Protein AF-A0A7Z8QGZ8-F1 (afdb_monomer)

Mean predicted aligned error: 9.0 Å

Sequence (108 aa):
MPDIEFSETKELGRVNKVDPLGITNLRIRGMWHINNPLKVFSDYYTANDASKFTLTCILREDKFNSFPSVNKNAIANHSNISLSDIKIKNPDNPAKLINAKLIILELA

pLDDT: mean 84.89, std 9.02, range [50.22, 95.44]

Structure (mmCIF, N/CA/C/O backbone):
data_AF-A0A7Z8QGZ8-F1
#
_entry.id   AF-A0A7Z8QGZ8-F1
#
loop_
_atom_site.group_PDB
_atom_site.id
_atom_site.type_symbol
_atom_site.label_atom_id
_atom_site.label_alt_id
_atom_site.label_comp_id
_atom_site.label_asym_id
_atom_site.label_entity_id
_atom_site.label_seq_id
_atom_site.pdbx_PDB_ins_code
_atom_site.Cartn_x
_atom_site.Cartn_y
_atom_site.Cartn_z
_atom_site.occupancy
_atom_site.B_iso_or_equiv
_atom_site.auth_seq_id
_atom_site.auth_comp_id
_atom_site.auth_asym_id
_atom_site.auth_atom_id
_atom_site.pdbx_PDB_model_num
ATOM 1 N N . MET A 1 1 ? 26.622 8.169 -36.239 1.00 50.22 1 MET A N 1
ATOM 2 C CA . MET A 1 1 ? 27.553 7.136 -35.737 1.00 50.22 1 MET A CA 1
ATOM 3 C C . MET A 1 1 ? 27.016 5.786 -36.195 1.00 50.22 1 MET A C 1
ATOM 5 O O . MET A 1 1 ? 25.990 5.392 -35.657 1.00 50.22 1 MET A O 1
ATOM 9 N N . PRO A 1 2 ? 27.583 5.171 -37.248 1.00 55.44 2 PRO A N 1
ATOM 10 C CA . PRO A 1 2 ? 26.931 4.062 -37.960 1.00 55.44 2 PRO A CA 1
ATOM 11 C C . PRO A 1 2 ? 27.066 2.660 -37.334 1.00 55.44 2 PRO A C 1
ATOM 13 O O . PRO A 1 2 ? 26.238 1.816 -37.645 1.00 55.44 2 PRO A O 1
ATOM 16 N N . ASP A 1 3 ? 28.034 2.402 -36.446 1.00 63.91 3 ASP A N 1
ATOM 17 C CA . ASP A 1 3 ? 28.404 1.025 -36.039 1.00 63.91 3 ASP A CA 1
ATOM 18 C C . ASP A 1 3 ? 27.994 0.645 -34.606 1.00 63.91 3 ASP A C 1
ATOM 20 O O . ASP A 1 3 ? 28.790 0.131 -33.822 1.00 63.91 3 ASP A O 1
ATOM 24 N N . ILE A 1 4 ? 26.744 0.916 -34.229 1.00 61.62 4 ILE A N 1
ATOM 25 C CA . ILE A 1 4 ? 26.219 0.535 -32.911 1.00 61.62 4 ILE A CA 1
ATOM 26 C C . ILE A 1 4 ? 25.449 -0.789 -33.029 1.00 61.62 4 ILE A C 1
ATOM 28 O O . ILE A 1 4 ? 24.375 -0.836 -33.626 1.00 61.62 4 ILE A O 1
ATOM 32 N N . GLU A 1 5 ? 25.978 -1.861 -32.430 1.00 68.00 5 GLU A N 1
ATOM 33 C CA . GLU A 1 5 ? 25.355 -3.193 -32.427 1.00 68.00 5 GLU A CA 1
ATOM 34 C C . GLU A 1 5 ? 24.554 -3.442 -31.138 1.00 68.00 5 GLU A C 1
ATOM 36 O O . GLU A 1 5 ? 25.098 -3.489 -30.026 1.00 68.00 5 GLU A O 1
ATOM 41 N N . PHE A 1 6 ? 23.244 -3.650 -31.292 1.00 69.19 6 PHE A N 1
ATOM 42 C CA . PHE A 1 6 ? 22.360 -4.090 -30.212 1.00 69.19 6 PHE A CA 1
ATOM 43 C C . PHE A 1 6 ? 22.441 -5.609 -30.036 1.00 69.19 6 PHE A C 1
ATOM 45 O O . PHE A 1 6 ? 22.464 -6.357 -31.010 1.00 69.19 6 PHE A O 1
ATOM 52 N N . SER A 1 7 ? 22.455 -6.073 -28.785 1.00 67.06 7 SER A N 1
ATOM 53 C CA . SER A 1 7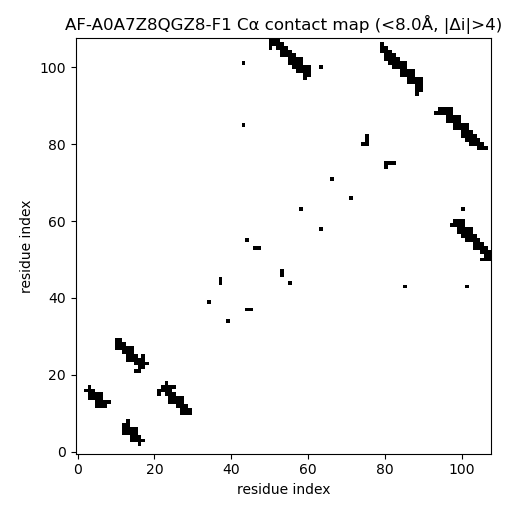 ? 22.421 -7.506 -28.453 1.00 67.06 7 SER A CA 1
ATOM 54 C C . SER A 1 7 ? 21.197 -7.850 -27.611 1.00 67.06 7 SER A C 1
ATOM 56 O O . SER A 1 7 ? 20.794 -7.062 -26.751 1.00 67.06 7 SER A O 1
ATOM 58 N N . GLU A 1 8 ? 20.611 -9.028 -27.835 1.00 64.12 8 GLU A N 1
ATOM 59 C CA . GLU A 1 8 ? 19.500 -9.518 -27.017 1.00 64.12 8 GLU A CA 1
ATOM 60 C C . GLU A 1 8 ? 19.971 -9.828 -25.592 1.00 64.12 8 GLU A C 1
ATOM 62 O O . GLU A 1 8 ? 20.904 -10.605 -25.373 1.00 64.12 8 GLU A O 1
ATOM 67 N N . THR A 1 9 ? 19.317 -9.226 -24.595 1.00 68.00 9 THR A N 1
ATOM 68 C CA . THR A 1 9 ? 19.567 -9.520 -23.179 1.00 68.00 9 THR A CA 1
ATOM 69 C C . THR A 1 9 ? 18.284 -9.421 -22.357 1.00 68.00 9 THR A C 1
ATOM 71 O O . THR A 1 9 ? 17.297 -8.846 -22.801 1.00 68.00 9 THR A O 1
ATOM 74 N N . LYS A 1 10 ? 18.319 -9.931 -21.118 1.00 64.50 10 LYS A N 1
ATOM 75 C CA . LYS A 1 10 ? 17.247 -9.757 -20.117 1.00 64.50 10 LYS A CA 1
ATOM 76 C C . LYS A 1 10 ? 17.237 -8.368 -19.450 1.00 64.50 10 LYS A C 1
ATOM 78 O O . LYS A 1 10 ? 16.511 -8.159 -18.483 1.00 64.50 10 LYS A O 1
ATOM 83 N N . GLU A 1 11 ? 18.079 -7.446 -19.904 1.00 64.69 11 GLU A N 1
ATOM 84 C CA . GLU A 1 11 ? 18.090 -6.041 -19.489 1.00 64.69 11 GLU A CA 1
ATOM 85 C C . GLU A 1 11 ? 17.326 -5.183 -20.504 1.00 64.69 11 GLU A C 1
ATOM 87 O O . GLU A 1 11 ? 16.984 -5.668 -21.578 1.00 64.69 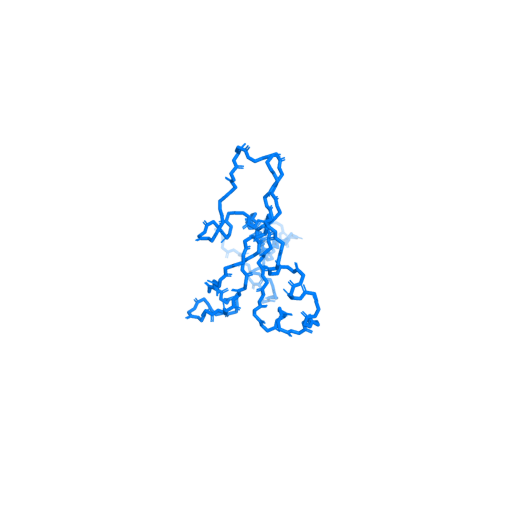11 GLU A O 1
ATOM 92 N N . LEU A 1 12 ? 17.066 -3.906 -20.193 1.00 71.94 12 LEU A N 1
ATOM 93 C CA . LEU A 1 12 ? 16.356 -3.012 -21.125 1.00 71.94 12 LEU A CA 1
ATOM 94 C C . LEU A 1 12 ? 17.125 -2.817 -22.438 1.00 71.94 12 LEU A C 1
ATOM 96 O O . LEU A 1 12 ? 16.521 -2.574 -23.477 1.00 71.94 12 LEU A O 1
ATOM 100 N N . GLY A 1 13 ? 18.453 -2.930 -22.393 1.00 77.06 13 GLY A N 1
ATOM 101 C CA . GLY A 1 13 ? 19.281 -2.950 -23.585 1.00 77.06 13 GLY A CA 1
ATOM 102 C C . GLY A 1 13 ? 20.750 -3.167 -23.258 1.00 77.06 13 GLY A C 1
ATOM 103 O O . GLY A 1 13 ? 21.244 -2.799 -22.190 1.00 77.06 13 GLY A O 1
ATOM 104 N N . ARG A 1 14 ? 21.468 -3.750 -24.212 1.00 80.25 14 ARG A N 1
ATOM 105 C CA . ARG A 1 14 ? 22.924 -3.833 -24.179 1.00 80.25 14 ARG A CA 1
ATOM 106 C C . ARG A 1 14 ? 23.468 -3.411 -25.523 1.00 80.25 14 ARG A C 1
ATOM 108 O O . ARG A 1 14 ? 23.087 -3.966 -26.555 1.00 80.25 14 ARG A O 1
ATOM 115 N N . VAL A 1 15 ? 24.366 -2.442 -25.463 1.00 83.56 15 VAL A N 1
ATOM 116 C CA . VAL A 1 15 ? 25.008 -1.854 -26.625 1.00 83.56 15 VAL A CA 1
ATOM 117 C C . VAL A 1 15 ? 26.482 -2.204 -26.550 1.00 83.56 15 VAL A C 1
ATOM 119 O O . VAL A 1 15 ? 27.162 -1.846 -25.587 1.00 83.56 15 VAL A O 1
ATOM 122 N N . ASN A 1 16 ? 26.965 -2.948 -27.534 1.00 81.81 16 ASN A N 1
ATOM 123 C CA . ASN A 1 16 ? 28.376 -3.309 -27.606 1.00 81.81 16 ASN A CA 1
ATOM 124 C C . ASN A 1 16 ? 29.122 -2.300 -28.495 1.00 81.81 16 ASN A C 1
ATOM 126 O O . ASN A 1 16 ? 28.491 -1.603 -29.289 1.00 81.81 16 ASN A O 1
ATOM 130 N N . LYS A 1 17 ? 30.455 -2.234 -28.364 1.00 83.44 17 LYS A N 1
ATOM 131 C CA . LYS A 1 17 ? 31.352 -1.406 -29.200 1.00 83.44 17 LYS A CA 1
ATOM 132 C C . LYS A 1 17 ? 31.002 0.090 -29.190 1.00 83.44 17 LYS A C 1
ATOM 134 O O . LYS A 1 17 ? 30.834 0.721 -30.227 1.00 83.44 17 LYS A O 1
ATOM 139 N N . VAL A 1 18 ? 30.849 0.658 -27.998 1.00 82.62 18 VAL A N 1
ATOM 140 C CA . VAL A 1 18 ? 30.372 2.048 -27.836 1.00 82.62 18 VAL A CA 1
ATOM 141 C C . VAL A 1 18 ? 31.472 3.078 -28.097 1.00 82.62 18 VAL A C 1
ATOM 143 O O . VAL A 1 18 ? 31.190 4.227 -28.434 1.00 82.62 18 VAL A O 1
ATOM 146 N N . ASP A 1 19 ? 32.727 2.675 -27.952 1.00 81.12 19 ASP A N 1
ATOM 147 C CA . ASP A 1 19 ? 33.889 3.505 -28.228 1.00 81.12 19 ASP A CA 1
ATOM 148 C C . ASP A 1 19 ? 34.404 3.308 -29.667 1.00 81.12 19 ASP A C 1
ATOM 150 O O . ASP A 1 19 ? 34.190 2.250 -30.259 1.00 81.12 19 ASP A O 1
ATOM 154 N N . PRO A 1 20 ? 35.159 4.278 -30.217 1.00 79.56 20 PRO A N 1
ATOM 155 C CA . PRO A 1 20 ? 35.745 4.164 -31.554 1.00 79.56 20 PRO A CA 1
ATOM 156 C C . PRO A 1 20 ? 36.699 2.975 -31.750 1.00 79.56 20 PRO A C 1
ATOM 158 O O . PRO A 1 20 ? 36.938 2.588 -32.890 1.00 79.56 20 PRO A O 1
ATOM 161 N N . LEU A 1 21 ? 37.262 2.409 -30.671 1.00 83.31 21 LEU A N 1
ATOM 162 C CA . LEU A 1 21 ? 38.121 1.219 -30.727 1.00 83.31 21 LEU A CA 1
ATOM 163 C C . LEU A 1 21 ? 37.321 -0.089 -30.562 1.00 83.31 21 LEU A C 1
ATOM 165 O O . LEU A 1 21 ? 37.883 -1.170 -30.725 1.00 83.31 21 LEU A O 1
ATOM 169 N N . GLY A 1 22 ? 36.021 -0.012 -30.260 1.00 81.38 22 GLY A N 1
ATOM 170 C CA . GLY A 1 22 ? 35.104 -1.145 -30.166 1.00 81.38 22 GLY A CA 1
ATOM 171 C C . GLY A 1 22 ? 35.327 -2.088 -28.977 1.00 81.38 22 GLY A C 1
ATOM 172 O O . GLY A 1 22 ? 34.855 -3.223 -29.017 1.00 81.38 22 GLY A O 1
ATOM 173 N N . ILE A 1 23 ? 36.034 -1.668 -27.923 1.00 86.12 23 ILE A N 1
ATOM 174 C CA . ILE A 1 23 ? 36.389 -2.531 -26.776 1.00 86.12 23 ILE A CA 1
ATOM 175 C C . ILE A 1 23 ? 35.488 -2.351 -25.545 1.00 86.12 23 ILE A C 1
ATOM 177 O O . ILE A 1 23 ? 35.585 -3.109 -24.578 1.00 86.12 23 ILE A O 1
ATOM 181 N N . THR A 1 24 ? 34.598 -1.364 -25.557 1.00 84.75 24 THR A N 1
ATOM 182 C CA . THR A 1 24 ? 33.704 -1.025 -24.446 1.00 84.75 24 THR A CA 1
ATOM 183 C C . THR A 1 24 ? 32.262 -1.422 -24.736 1.00 84.75 24 THR A C 1
ATOM 185 O O . THR A 1 24 ? 31.796 -1.422 -25.876 1.00 84.75 24 THR A O 1
ATOM 188 N N . ASN A 1 25 ? 31.530 -1.758 -23.672 1.00 86.25 25 ASN A N 1
ATOM 189 C CA . ASN A 1 25 ? 30.122 -2.137 -23.743 1.00 86.25 25 ASN A CA 1
ATOM 190 C C . ASN A 1 25 ? 29.309 -1.268 -22.778 1.00 86.25 25 ASN A C 1
ATOM 192 O O . ASN A 1 25 ? 29.660 -1.159 -21.601 1.00 86.25 25 ASN A O 1
ATOM 196 N N . LEU A 1 26 ? 2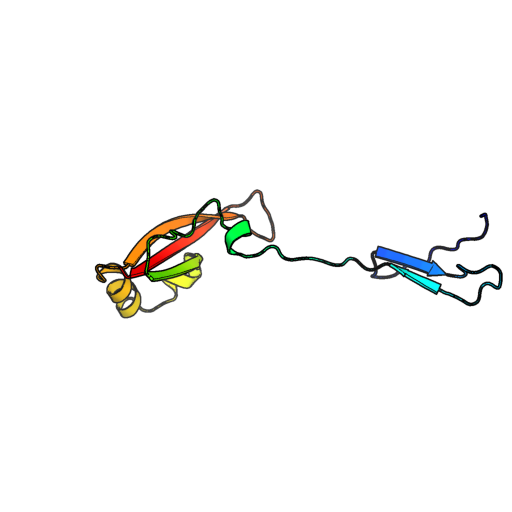8.207 -0.693 -23.259 1.00 84.56 26 LEU A N 1
ATOM 197 C CA . LEU A 1 26 ? 27.241 0.042 -22.449 1.00 84.56 26 LEU A CA 1
ATOM 198 C C . LEU A 1 26 ? 26.092 -0.876 -22.047 1.00 84.56 26 LEU A C 1
ATOM 200 O O . LEU A 1 26 ? 25.463 -1.563 -22.857 1.00 84.56 26 LEU A O 1
ATOM 204 N N . ARG A 1 27 ? 25.804 -0.843 -20.753 1.00 86.62 27 ARG A N 1
ATOM 205 C CA . ARG A 1 27 ? 24.788 -1.654 -20.107 1.00 86.62 27 ARG A CA 1
ATOM 206 C C . ARG A 1 27 ? 23.627 -0.770 -19.670 1.00 86.62 27 ARG A C 1
ATOM 208 O O . ARG A 1 27 ? 23.843 0.148 -18.882 1.00 86.62 27 ARG A O 1
ATOM 215 N N . ILE A 1 28 ? 22.412 -1.060 -20.130 1.00 85.81 28 ILE A N 1
ATOM 216 C CA . ILE A 1 28 ? 21.221 -0.269 -19.806 1.00 85.81 28 ILE A CA 1
ATOM 217 C C . ILE A 1 28 ? 20.272 -1.113 -18.957 1.00 85.81 28 ILE A C 1
ATOM 219 O O . ILE A 1 28 ? 19.705 -2.111 -19.404 1.00 85.81 28 ILE A O 1
ATOM 223 N N . ARG A 1 29 ? 20.074 -0.681 -17.711 1.00 83.81 29 ARG A N 1
ATOM 224 C CA . ARG A 1 29 ? 19.184 -1.318 -16.737 1.00 83.81 29 ARG A CA 1
ATOM 225 C C . ARG A 1 29 ? 18.099 -0.348 -16.298 1.00 83.81 29 ARG A C 1
ATOM 227 O O . ARG A 1 29 ? 18.367 0.833 -16.105 1.00 83.81 29 ARG A O 1
ATOM 234 N N . GLY A 1 30 ? 16.896 -0.870 -16.084 1.00 78.44 30 GLY A N 1
ATOM 235 C CA . GLY A 1 30 ? 15.834 -0.116 -15.427 1.00 78.44 30 GLY A CA 1
ATOM 236 C C . GLY A 1 30 ? 16.142 0.030 -13.942 1.00 78.44 30 GLY A C 1
ATOM 237 O O . GLY A 1 30 ? 16.450 -0.959 -13.276 1.00 78.44 30 GLY A O 1
ATOM 238 N N . MET A 1 31 ? 16.054 1.253 -13.429 1.00 81.88 31 MET A N 1
ATOM 239 C CA . MET A 1 31 ? 16.014 1.504 -11.994 1.00 81.88 31 MET A CA 1
ATOM 240 C C . MET A 1 31 ? 14.566 1.769 -11.605 1.00 81.88 31 MET A C 1
ATOM 242 O O . MET A 1 31 ? 13.925 2.667 -12.147 1.00 81.88 31 MET A O 1
ATOM 246 N N . TRP A 1 32 ? 14.051 0.980 -10.670 1.00 80.19 32 TRP A N 1
ATOM 247 C CA . TRP A 1 32 ? 12.722 1.195 -10.118 1.00 80.19 32 TRP A CA 1
ATOM 248 C C . TRP A 1 32 ? 12.861 1.956 -8.807 1.00 80.19 32 TRP A C 1
ATOM 250 O O . TRP A 1 32 ? 13.494 1.472 -7.870 1.00 80.19 32 TRP A O 1
ATOM 260 N N . HIS A 1 33 ? 12.267 3.144 -8.740 1.00 84.75 33 HIS A N 1
ATOM 261 C CA . HIS A 1 33 ? 12.116 3.876 -7.490 1.00 84.75 33 HIS A CA 1
ATOM 262 C C . HIS A 1 33 ? 10.726 3.616 -6.923 1.00 84.75 33 HIS A C 1
ATOM 264 O O . HIS A 1 33 ? 9.724 3.771 -7.622 1.00 84.75 33 HIS A O 1
ATOM 270 N N . ILE A 1 34 ? 10.666 3.246 -5.646 1.00 87.00 34 ILE A N 1
ATOM 271 C CA . ILE A 1 34 ? 9.407 3.175 -4.913 1.00 87.00 34 ILE A CA 1
ATOM 272 C C . ILE A 1 34 ? 9.160 4.516 -4.225 1.00 87.00 34 ILE A C 1
ATOM 274 O O . ILE A 1 34 ? 10.028 5.047 -3.531 1.00 87.00 34 ILE A O 1
ATOM 278 N N . ASN A 1 35 ? 7.980 5.092 -4.449 1.00 90.06 35 ASN A N 1
ATOM 279 C CA . ASN A 1 35 ? 7.570 6.291 -3.728 1.00 90.06 35 ASN A CA 1
ATOM 280 C C . ASN A 1 35 ? 7.334 5.960 -2.249 1.00 90.06 35 ASN A C 1
ATOM 282 O O . ASN A 1 35 ? 6.962 4.837 -1.906 1.00 90.06 35 ASN A O 1
ATOM 286 N N . ASN A 1 36 ? 7.510 6.957 -1.379 1.00 89.44 36 ASN A N 1
ATOM 287 C CA . ASN A 1 36 ? 7.202 6.814 0.042 1.00 89.44 36 ASN A CA 1
ATOM 288 C C . ASN A 1 36 ? 5.742 6.335 0.220 1.00 89.44 36 ASN A C 1
ATOM 290 O O . ASN A 1 36 ? 4.855 6.915 -0.415 1.00 89.44 36 ASN A O 1
ATOM 294 N N . PRO A 1 37 ? 5.470 5.336 1.082 1.00 88.06 37 PRO A N 1
ATOM 295 C CA . PRO A 1 37 ? 4.118 4.853 1.353 1.00 88.06 37 PRO A CA 1
ATOM 296 C C . PRO A 1 37 ? 3.103 5.957 1.670 1.00 88.06 37 PRO A C 1
ATOM 298 O O . PRO A 1 37 ? 1.984 5.895 1.176 1.00 88.06 37 PRO A O 1
ATOM 301 N N . LEU A 1 38 ? 3.493 7.007 2.399 1.00 88.25 38 LEU A N 1
ATOM 302 C CA . LEU A 1 38 ? 2.616 8.146 2.705 1.00 88.25 38 LEU A CA 1
ATOM 303 C C . LEU A 1 38 ? 2.149 8.880 1.443 1.00 88.25 38 LEU A C 1
ATOM 305 O O . LEU A 1 38 ? 1.020 9.348 1.375 1.00 88.25 38 LEU A O 1
ATOM 309 N N . LYS A 1 39 ? 3.004 8.943 0.418 1.00 89.94 39 LYS A N 1
ATOM 310 C CA . LYS A 1 39 ? 2.653 9.516 -0.885 1.00 89.94 39 LYS A CA 1
ATOM 311 C C . LYS A 1 39 ? 1.843 8.538 -1.737 1.00 89.94 39 LYS A C 1
ATOM 313 O O . LYS A 1 39 ? 0.998 8.964 -2.508 1.00 89.94 39 LYS A O 1
ATOM 318 N N . VAL A 1 40 ? 2.117 7.236 -1.636 1.00 89.50 40 VAL A N 1
ATOM 319 C CA . VAL A 1 40 ? 1.402 6.198 -2.403 1.00 89.50 40 VAL A CA 1
ATOM 320 C C . VAL A 1 40 ? -0.033 6.017 -1.903 1.00 89.50 40 VAL A C 1
ATOM 322 O O . VAL A 1 40 ? -0.930 5.779 -2.706 1.00 89.50 40 VAL A O 1
ATOM 325 N N . PHE A 1 41 ? -0.251 6.137 -0.593 1.00 90.56 41 PHE A N 1
ATOM 326 C CA . PHE A 1 41 ? -1.544 5.935 0.064 1.00 90.56 41 PHE A CA 1
ATOM 327 C C . PHE A 1 41 ? -2.193 7.245 0.539 1.00 90.56 41 PHE A C 1
ATOM 329 O O . PHE A 1 41 ? -3.062 7.210 1.410 1.00 90.56 41 PHE A O 1
ATOM 336 N N . SER A 1 42 ? -1.818 8.383 -0.055 1.00 90.44 42 SER A N 1
ATOM 337 C CA . SER A 1 42 ? -2.372 9.705 0.279 1.00 90.44 42 SER A CA 1
ATOM 338 C C . SER A 1 42 ? -3.886 9.802 0.076 1.00 90.44 42 SER A C 1
ATOM 340 O O . SER A 1 42 ? -4.542 10.608 0.721 1.00 90.44 42 SER A O 1
ATOM 342 N N . ASP A 1 43 ? -4.448 8.959 -0.795 1.00 87.88 43 ASP A N 1
ATOM 343 C CA . ASP A 1 43 ? -5.895 8.873 -1.035 1.00 87.88 43 ASP A CA 1
ATOM 344 C C . ASP A 1 43 ? -6.667 8.331 0.186 1.00 87.88 43 ASP A C 1
ATOM 346 O O . ASP A 1 43 ? -7.881 8.504 0.275 1.00 87.88 43 ASP A O 1
ATOM 350 N N . TYR A 1 44 ? -5.982 7.649 1.112 1.00 88.88 44 TYR A N 1
ATOM 351 C CA . TYR A 1 44 ? -6.596 6.979 2.265 1.00 88.88 44 TYR A CA 1
ATOM 352 C C . TYR A 1 44 ? -6.171 7.578 3.603 1.00 88.88 44 TYR A C 1
ATOM 354 O O . TYR A 1 44 ? -6.928 7.501 4.568 1.00 88.88 44 TYR A O 1
ATOM 362 N N . TYR A 1 45 ? -4.959 8.126 3.687 1.00 87.88 45 TYR A N 1
ATOM 363 C CA . TYR A 1 45 ? -4.435 8.687 4.923 1.00 87.88 45 TYR A CA 1
ATOM 364 C C . TYR A 1 45 ? -3.534 9.889 4.656 1.00 87.88 45 TYR A C 1
ATOM 366 O O . TYR A 1 45 ? -2.593 9.813 3.865 1.00 87.88 45 TYR A O 1
ATOM 374 N N . THR A 1 46 ? -3.777 10.953 5.416 1.00 84.19 46 THR A N 1
ATOM 375 C CA . THR A 1 46 ? -2.917 12.132 5.494 1.00 84.19 46 THR A CA 1
ATOM 376 C C . THR A 1 46 ? -2.488 12.300 6.942 1.00 84.19 46 THR A C 1
ATOM 378 O O . THR A 1 46 ? -3.322 12.233 7.845 1.00 84.19 46 THR A O 1
ATOM 381 N N . ALA A 1 47 ? -1.189 12.493 7.166 1.00 79.31 47 ALA A N 1
ATOM 382 C CA . ALA A 1 47 ? -0.666 12.724 8.505 1.00 79.31 47 ALA A CA 1
ATOM 383 C C . ALA A 1 47 ? -1.245 14.018 9.091 1.00 79.31 47 ALA A C 1
ATOM 385 O O . ALA A 1 47 ? -1.314 15.037 8.405 1.00 79.31 47 ALA A O 1
ATOM 386 N N . ASN A 1 48 ? -1.669 13.957 10.352 1.00 79.00 48 ASN A N 1
ATOM 387 C CA . ASN A 1 48 ? -2.097 15.124 11.107 1.00 79.00 48 ASN A CA 1
ATOM 388 C C . ASN A 1 48 ? -0.924 15.626 11.955 1.00 79.00 48 ASN A C 1
ATOM 390 O O . ASN A 1 48 ? -0.495 14.936 12.879 1.00 79.00 48 ASN A O 1
ATOM 394 N N . ASP A 1 49 ? -0.437 16.830 11.661 1.00 77.12 49 ASP A N 1
ATOM 395 C CA . ASP A 1 49 ? 0.697 17.437 12.369 1.00 77.12 49 ASP A CA 1
ATOM 396 C C . ASP A 1 49 ? 0.354 17.863 13.811 1.00 77.12 49 ASP A C 1
ATOM 398 O O . ASP A 1 49 ? 1.249 18.173 14.596 1.00 77.12 49 ASP A O 1
ATOM 402 N N . ALA A 1 50 ? -0.931 17.880 14.185 1.00 78.69 50 ALA A N 1
ATOM 403 C CA . ALA A 1 50 ? -1.368 18.223 15.539 1.00 78.69 50 ALA A CA 1
ATOM 404 C C . ALA A 1 50 ? -1.226 17.066 16.546 1.00 78.69 50 ALA A C 1
ATOM 406 O O . ALA A 1 50 ? -1.225 17.303 17.755 1.00 78.69 50 ALA A O 1
ATOM 407 N N . SER A 1 51 ? -1.126 15.822 16.073 1.00 77.69 51 SER A N 1
ATOM 408 C CA . SER A 1 51 ? -1.053 14.635 16.928 1.00 77.69 51 SER A CA 1
ATOM 409 C C . SER A 1 51 ? 0.382 14.400 17.404 1.00 77.69 51 SER A C 1
ATOM 411 O O . SER A 1 51 ? 1.317 14.431 16.606 1.00 77.69 51 SER A O 1
ATOM 413 N N . LYS A 1 52 ? 0.582 14.094 18.695 1.00 84.06 52 LYS A N 1
ATOM 414 C CA . LYS A 1 52 ? 1.927 13.764 19.213 1.00 84.06 52 LYS A CA 1
ATOM 415 C C . LYS A 1 52 ? 2.477 12.479 18.605 1.00 84.06 52 LYS A C 1
ATOM 417 O O . LYS A 1 52 ? 3.686 12.342 18.426 1.00 84.06 52 LYS A O 1
ATOM 422 N N . PHE A 1 53 ? 1.594 11.521 18.339 1.00 87.62 53 PHE A N 1
ATOM 423 C CA . PHE A 1 53 ? 1.950 10.259 17.715 1.00 87.62 53 PHE A CA 1
ATOM 424 C C . PHE A 1 53 ? 0.759 9.678 16.963 1.00 87.62 53 PHE A C 1
ATOM 426 O O . PHE A 1 53 ? -0.339 9.568 17.515 1.00 87.62 53 PHE A O 1
ATOM 433 N N . THR A 1 54 ? 1.017 9.231 15.736 1.00 88.62 54 THR A N 1
ATOM 434 C CA . THR A 1 54 ? 0.035 8.518 14.925 1.00 88.62 54 THR A CA 1
ATOM 435 C C . THR A 1 54 ? 0.658 7.265 14.332 1.00 88.62 54 THR A C 1
ATOM 437 O O . THR A 1 54 ? 1.734 7.310 13.734 1.00 88.62 54 THR A O 1
ATOM 440 N N . LEU A 1 55 ? -0.037 6.139 14.480 1.00 89.75 55 LEU A N 1
ATOM 441 C CA . LEU A 1 55 ? 0.311 4.877 13.843 1.00 89.75 55 LEU A CA 1
ATOM 442 C C . LEU A 1 55 ? -0.805 4.480 12.881 1.00 89.75 55 LEU A C 1
ATOM 444 O O . LEU A 1 55 ? -1.915 4.164 13.306 1.00 89.75 55 LEU A O 1
ATOM 448 N N . THR A 1 56 ? -0.474 4.438 11.594 1.00 90.81 56 THR A N 1
ATOM 449 C CA . THR A 1 56 ? -1.396 4.030 10.531 1.00 90.81 56 THR A CA 1
ATOM 450 C C . THR A 1 56 ? -0.985 2.682 9.960 1.00 90.81 56 THR A C 1
ATOM 452 O O . THR A 1 56 ? 0.174 2.462 9.608 1.00 90.81 56 THR A O 1
ATOM 455 N N . CYS A 1 57 ? -1.950 1.781 9.820 1.00 92.31 57 CYS A N 1
ATOM 456 C CA . CYS A 1 57 ? -1.774 0.476 9.208 1.00 92.31 57 CYS A CA 1
ATOM 457 C C . CYS A 1 57 ? -2.846 0.253 8.139 1.00 92.31 57 CYS A C 1
ATOM 459 O O . CYS A 1 57 ? -4.038 0.410 8.395 1.00 92.31 57 CYS A O 1
ATOM 461 N N . ILE A 1 58 ? -2.413 -0.145 6.943 1.00 93.31 58 ILE A N 1
ATOM 462 C CA . ILE A 1 58 ? -3.289 -0.646 5.885 1.00 93.31 58 ILE A CA 1
ATOM 463 C C . ILE A 1 58 ? -3.036 -2.139 5.762 1.00 93.31 58 ILE A C 1
ATOM 465 O O . ILE A 1 58 ? -1.915 -2.573 5.488 1.00 93.31 58 ILE A O 1
ATOM 469 N N . LEU A 1 59 ? -4.086 -2.926 5.943 1.00 93.88 59 LEU A N 1
ATOM 470 C CA . LEU A 1 59 ? -4.002 -4.375 5.930 1.00 93.88 59 LEU A CA 1
ATOM 471 C C . LEU A 1 59 ? -5.072 -4.942 5.011 1.00 93.88 59 LEU A C 1
ATOM 473 O O . LEU A 1 59 ? -6.221 -4.533 5.083 1.00 93.88 59 LEU A O 1
ATOM 477 N N . ARG A 1 60 ? -4.733 -5.912 4.164 1.00 94.25 60 ARG A N 1
ATOM 478 C CA . ARG A 1 60 ? -5.749 -6.572 3.337 1.00 94.25 60 ARG A CA 1
ATOM 479 C C . ARG A 1 60 ? -6.798 -7.268 4.208 1.00 94.25 60 ARG A C 1
ATOM 481 O O . ARG A 1 60 ? -6.486 -7.777 5.286 1.00 94.25 60 ARG A O 1
ATOM 488 N N . GLU A 1 61 ? -8.036 -7.288 3.733 1.00 93.75 61 GLU A N 1
ATOM 489 C CA . GLU A 1 61 ? -9.166 -7.835 4.484 1.00 93.75 61 GLU A CA 1
ATOM 490 C C . GLU A 1 61 ? -9.007 -9.339 4.765 1.00 93.75 61 GLU A C 1
ATOM 492 O O . GLU A 1 61 ? -9.262 -9.793 5.879 1.00 93.75 61 GLU A O 1
ATOM 497 N N . ASP A 1 62 ? -8.500 -10.107 3.799 1.00 93.69 62 ASP A N 1
ATOM 498 C CA . ASP A 1 62 ? -8.162 -11.527 3.957 1.00 93.69 62 ASP A CA 1
ATOM 499 C C . ASP A 1 62 ? -7.152 -11.748 5.094 1.00 93.69 62 ASP A C 1
ATOM 501 O O . ASP A 1 62 ? -7.342 -12.605 5.964 1.00 93.69 62 ASP A O 1
ATOM 505 N N . LYS A 1 63 ? -6.107 -10.916 5.145 1.00 93.06 63 LYS A N 1
ATOM 506 C CA . LYS A 1 63 ? -5.087 -10.978 6.187 1.00 93.06 63 LYS A CA 1
ATOM 507 C C . LYS A 1 63 ? -5.644 -10.547 7.538 1.00 93.06 63 LYS A C 1
ATOM 509 O O . LYS A 1 63 ? -5.358 -11.215 8.529 1.00 93.06 63 LYS A O 1
ATOM 514 N N . PHE A 1 64 ? -6.464 -9.499 7.592 1.00 92.50 64 PHE A N 1
ATOM 515 C CA . PHE A 1 64 ? -7.147 -9.090 8.821 1.00 92.50 64 PHE A CA 1
ATOM 516 C C . PHE A 1 64 ? -8.022 -10.222 9.371 1.00 92.50 64 PHE A C 1
ATOM 518 O O . PHE A 1 64 ? -7.954 -10.560 10.553 1.0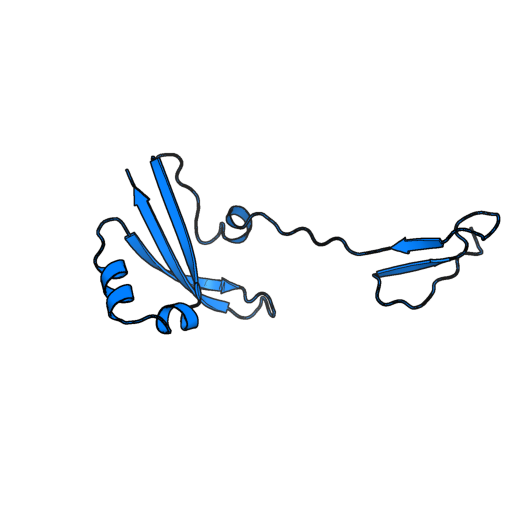0 92.50 64 PHE A O 1
ATOM 525 N N . ASN A 1 65 ? -8.784 -10.876 8.497 1.00 91.31 65 ASN A N 1
ATOM 526 C CA . ASN A 1 65 ? -9.676 -11.964 8.875 1.00 91.31 65 ASN A CA 1
ATOM 527 C C . ASN A 1 65 ? -8.935 -13.218 9.347 1.00 91.31 65 ASN A C 1
ATOM 529 O O . ASN A 1 65 ? -9.476 -13.925 10.198 1.00 91.31 65 ASN A O 1
ATOM 533 N N . SER A 1 66 ? -7.698 -13.436 8.882 1.00 95.00 66 SER A N 1
ATOM 534 C CA . SER A 1 66 ? -6.833 -14.533 9.339 1.00 95.00 66 SER A CA 1
ATOM 535 C C . SER A 1 66 ? -6.412 -14.434 10.813 1.00 95.00 66 SER A C 1
ATOM 537 O O . SER A 1 66 ? -5.981 -15.432 11.388 1.00 95.00 66 SER A O 1
ATOM 539 N N . PHE A 1 67 ? -6.539 -13.261 11.448 1.00 92.81 67 PHE A N 1
ATOM 540 C CA . PHE A 1 67 ? -6.194 -13.094 12.860 1.00 92.81 67 PHE A CA 1
ATOM 541 C C . PHE A 1 67 ? -7.299 -13.595 13.811 1.00 92.81 67 PHE A C 1
ATOM 543 O O . PHE A 1 67 ? -8.492 -13.513 13.482 1.00 92.81 67 PHE A O 1
ATOM 550 N N . PRO A 1 68 ? -6.927 -14.052 15.028 1.00 94.44 68 PRO A N 1
ATOM 551 C CA . PRO A 1 68 ? -7.879 -14.469 16.055 1.00 94.44 68 PRO A CA 1
ATOM 552 C C . PRO A 1 68 ? -8.910 -13.386 16.389 1.00 94.44 68 PRO A C 1
ATOM 554 O O . PRO A 1 68 ? -8.594 -12.195 16.441 1.00 94.44 68 PRO A O 1
ATOM 557 N N . SER A 1 69 ? -10.143 -13.803 16.680 1.00 89.19 69 SER A N 1
ATOM 558 C CA . SER A 1 69 ? -11.248 -12.909 17.060 1.00 89.19 69 SER A CA 1
ATOM 559 C C . SER A 1 69 ? -10.941 -12.070 18.301 1.00 89.19 69 SER A C 1
ATOM 561 O O . SER A 1 69 ? -11.321 -10.905 18.342 1.00 89.19 69 SER A O 1
ATOM 563 N N . VAL A 1 70 ? -10.190 -12.615 19.263 1.00 91.12 70 VAL A N 1
ATOM 564 C CA . VAL A 1 70 ? -9.750 -11.898 20.474 1.00 91.12 70 VAL A CA 1
ATOM 565 C C . VAL A 1 70 ? -8.995 -10.615 20.115 1.00 91.12 70 VAL A C 1
ATOM 567 O O . VAL A 1 70 ? -9.314 -9.545 20.627 1.00 91.12 70 VAL A O 1
ATOM 570 N N . ASN A 1 71 ? -8.055 -10.700 19.172 1.00 88.06 71 ASN A N 1
ATOM 571 C CA . ASN A 1 71 ? -7.243 -9.557 18.754 1.00 88.06 71 ASN A CA 1
ATOM 572 C C . ASN A 1 71 ? -8.075 -8.538 17.967 1.00 88.06 71 ASN A C 1
ATOM 574 O O . ASN A 1 71 ? -7.931 -7.336 18.168 1.00 88.06 71 ASN A O 1
ATOM 578 N N . LYS A 1 72 ? -8.983 -9.010 17.104 1.00 87.25 72 LYS A N 1
ATOM 579 C CA . LYS A 1 72 ? -9.889 -8.135 16.343 1.00 87.25 72 LYS A CA 1
ATOM 580 C C . LYS A 1 72 ? -10.814 -7.343 17.269 1.00 87.25 72 LYS A C 1
ATOM 582 O O . LYS A 1 72 ? -10.977 -6.141 17.081 1.00 87.25 72 LYS A O 1
ATOM 587 N N . ASN A 1 73 ? -11.346 -7.993 18.302 1.00 87.12 73 ASN A N 1
ATOM 588 C CA . ASN A 1 73 ? -12.192 -7.349 19.304 1.00 87.12 73 ASN A CA 1
ATOM 589 C C . ASN A 1 73 ? -11.402 -6.361 20.172 1.00 87.12 73 ASN A C 1
ATOM 591 O O . ASN A 1 73 ? -11.918 -5.299 20.500 1.00 87.12 73 ASN A O 1
ATOM 595 N N . ALA A 1 74 ? -10.147 -6.673 20.509 1.00 88.12 74 ALA A N 1
ATOM 596 C CA . ALA A 1 74 ? -9.282 -5.751 21.245 1.00 88.12 74 ALA A CA 1
ATOM 597 C C . ALA A 1 74 ? -9.032 -4.448 20.466 1.00 88.12 74 ALA A C 1
ATOM 599 O O . ALA A 1 74 ? -9.085 -3.371 21.049 1.00 88.12 74 ALA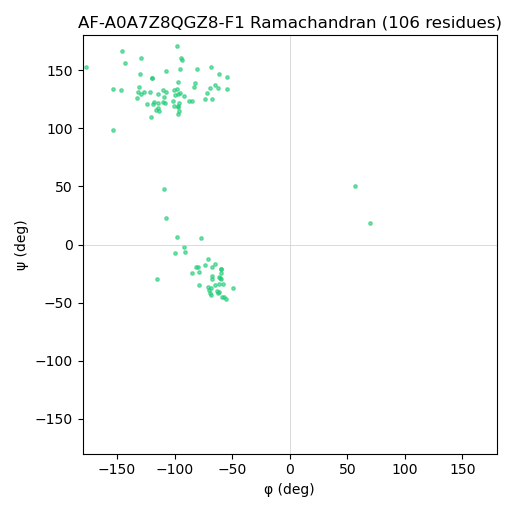 A O 1
ATOM 600 N N . ILE A 1 75 ? -8.821 -4.544 19.148 1.00 87.25 75 ILE A N 1
ATOM 601 C CA . ILE A 1 75 ? -8.646 -3.378 18.268 1.00 87.25 75 ILE A CA 1
ATOM 602 C C . ILE A 1 75 ? -9.955 -2.586 18.148 1.00 87.25 75 ILE A C 1
ATOM 604 O O . ILE A 1 75 ? -9.932 -1.364 18.237 1.00 87.25 75 ILE A O 1
ATOM 608 N N . ALA A 1 76 ? -11.093 -3.269 17.982 1.00 83.19 76 ALA A N 1
ATOM 609 C CA . ALA A 1 76 ? -12.398 -2.623 17.825 1.00 83.19 76 ALA A CA 1
ATOM 610 C C . ALA A 1 76 ? -12.883 -1.894 19.092 1.00 83.19 76 ALA A C 1
ATOM 612 O O . ALA A 1 76 ? -13.603 -0.907 18.989 1.00 83.19 76 ALA A O 1
ATOM 613 N N . ASN A 1 77 ? -12.492 -2.369 20.277 1.00 83.94 77 ASN A N 1
ATOM 614 C CA . ASN A 1 77 ? -12.929 -1.808 21.558 1.00 83.94 77 ASN A CA 1
ATOM 615 C C . ASN A 1 77 ? -11.993 -0.719 22.111 1.00 83.94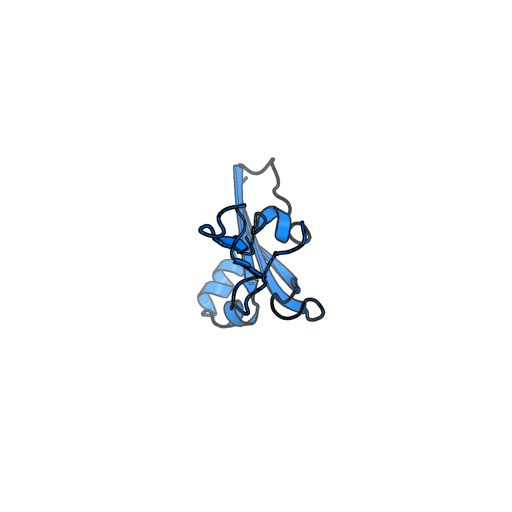 77 ASN A C 1
ATOM 617 O O . ASN A 1 77 ? -12.255 -0.180 23.186 1.00 83.94 77 ASN A O 1
ATOM 621 N N . HIS A 1 78 ? -10.887 -0.410 21.431 1.00 87.38 78 HIS A N 1
ATOM 622 C CA . HIS A 1 78 ? -9.923 0.570 21.917 1.00 87.38 78 HIS A CA 1
ATOM 623 C C . HIS A 1 78 ? -10.345 1.992 21.524 1.00 87.38 78 HIS A C 1
ATOM 625 O O . HIS A 1 78 ? -10.470 2.302 20.344 1.00 87.38 78 HIS A O 1
ATOM 631 N N . SER A 1 79 ? -10.499 2.887 22.504 1.00 82.88 79 SER A N 1
ATOM 632 C CA . SER A 1 79 ? -11.038 4.246 22.304 1.00 82.88 79 SER A CA 1
ATOM 633 C C . SER A 1 79 ? -10.238 5.114 21.329 1.00 82.88 79 SER A C 1
ATOM 635 O O . SER A 1 79 ? -10.801 5.981 20.672 1.00 82.88 79 SER A O 1
ATOM 637 N N . ASN A 1 80 ? -8.928 4.881 21.240 1.00 87.94 80 ASN A N 1
ATOM 638 C CA . ASN A 1 80 ? -8.013 5.698 20.436 1.00 87.94 80 ASN A CA 1
ATOM 639 C C . ASN A 1 80 ? -7.713 5.090 19.056 1.00 87.94 80 ASN A C 1
ATOM 641 O O . ASN A 1 80 ? -6.813 5.563 18.365 1.00 87.94 80 ASN A O 1
ATOM 645 N N . ILE A 1 81 ? -8.398 4.002 18.685 1.00 90.75 81 ILE A N 1
ATOM 646 C CA . ILE A 1 81 ? -8.214 3.337 17.395 1.00 90.75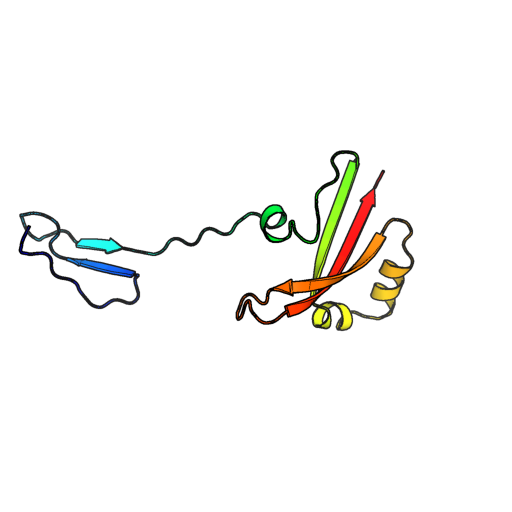 81 ILE A CA 1
ATOM 647 C C . ILE A 1 81 ? -9.444 3.577 16.527 1.00 90.75 81 ILE A C 1
ATOM 649 O O . ILE A 1 81 ? -10.565 3.261 16.914 1.00 90.75 81 ILE A O 1
ATOM 653 N N . SER A 1 82 ? -9.221 4.071 15.315 1.00 88.25 82 SER A N 1
ATOM 654 C CA . SER A 1 82 ? -10.230 4.093 14.262 1.00 88.25 82 SER A CA 1
ATOM 655 C C . SER A 1 82 ? -9.983 2.951 13.278 1.00 88.25 82 SER A C 1
ATOM 657 O O . SER A 1 82 ? -8.856 2.705 12.844 1.00 88.25 82 SER A O 1
ATOM 659 N N . LEU A 1 83 ? -11.051 2.227 12.945 1.00 91.38 83 LEU A N 1
ATOM 660 C CA . LEU A 1 83 ? -11.050 1.142 11.969 1.00 91.38 83 LEU A CA 1
ATOM 661 C C . LEU A 1 83 ? -11.993 1.524 10.829 1.00 91.38 83 LEU A C 1
ATOM 663 O O . LEU A 1 83 ? -13.172 1.772 11.062 1.00 91.38 83 LEU A O 1
ATOM 667 N N . SER A 1 84 ? -11.479 1.556 9.605 1.00 91.75 84 SER A N 1
ATOM 668 C CA . SER A 1 84 ? -12.247 1.885 8.402 1.00 91.75 84 SER A CA 1
ATOM 669 C C . SER A 1 84 ? -12.037 0.845 7.310 1.00 91.75 84 SER A C 1
ATOM 671 O O . SER A 1 84 ? -10.953 0.283 7.161 1.00 91.75 84 SER A O 1
ATOM 673 N N . ASP A 1 85 ? -13.076 0.606 6.520 1.00 93.38 85 ASP A N 1
ATOM 674 C CA . ASP A 1 85 ? -13.013 -0.227 5.323 1.00 93.38 85 ASP A CA 1
ATOM 675 C C . ASP A 1 85 ? -12.600 0.602 4.109 1.00 93.38 85 ASP A C 1
ATOM 677 O O . ASP A 1 85 ? -13.248 1.590 3.770 1.00 93.38 85 ASP A O 1
ATOM 681 N N . ILE A 1 86 ? -11.524 0.191 3.438 1.00 94.00 86 ILE A N 1
ATOM 682 C CA . ILE A 1 86 ? -10.981 0.863 2.257 1.00 94.00 86 ILE A CA 1
ATOM 683 C C . ILE A 1 86 ? -10.770 -0.120 1.103 1.00 94.00 86 ILE A C 1
ATOM 685 O O . ILE A 1 86 ? -10.674 -1.335 1.274 1.00 94.00 86 ILE A O 1
ATOM 689 N N . LYS A 1 87 ? -10.674 0.415 -0.114 1.00 93.12 87 LYS A N 1
ATOM 690 C CA . LYS A 1 87 ? -10.386 -0.357 -1.327 1.00 93.12 87 LYS A CA 1
ATOM 691 C C . LYS A 1 87 ? -9.108 0.154 -1.967 1.00 93.12 87 LYS A C 1
ATOM 693 O O . LYS A 1 87 ? -9.108 1.258 -2.505 1.00 93.12 87 LYS A O 1
ATOM 698 N N . ILE A 1 88 ? -8.044 -0.643 -1.917 1.00 92.38 88 ILE A N 1
ATOM 699 C CA . ILE A 1 88 ? -6.722 -0.297 -2.455 1.00 92.38 88 ILE A CA 1
ATOM 700 C C . ILE A 1 88 ? -6.527 -0.849 -3.867 1.00 92.38 88 ILE A C 1
ATOM 702 O O . ILE A 1 88 ? -7.088 -1.883 -4.227 1.00 92.38 88 ILE A O 1
ATOM 706 N N . LYS A 1 89 ? -5.712 -0.173 -4.679 1.00 90.12 89 LYS A N 1
ATOM 707 C CA . LYS A 1 89 ? -5.355 -0.652 -6.023 1.00 90.12 89 LYS A CA 1
ATOM 708 C C . LYS A 1 89 ? -4.550 -1.948 -5.927 1.00 90.12 89 LYS A C 1
ATOM 710 O O . LYS A 1 89 ? -3.645 -2.061 -5.100 1.00 90.12 89 LYS A O 1
ATOM 715 N N . ASN A 1 90 ? -4.862 -2.918 -6.783 1.00 88.69 90 ASN A N 1
ATOM 716 C CA . ASN A 1 90 ? -4.070 -4.136 -6.878 1.00 88.69 90 ASN A CA 1
ATOM 717 C C . ASN A 1 90 ? -2.733 -3.839 -7.595 1.00 88.69 90 ASN A C 1
ATOM 719 O O . ASN A 1 90 ? -2.773 -3.334 -8.721 1.00 88.69 90 ASN A O 1
ATOM 723 N N . PRO A 1 91 ? -1.570 -4.159 -6.990 1.00 85.38 91 PRO A N 1
ATOM 724 C CA . PRO A 1 91 ? -0.265 -3.953 -7.622 1.00 85.38 91 PRO A CA 1
ATOM 725 C C . PRO A 1 91 ? -0.093 -4.735 -8.934 1.00 85.38 91 PRO A C 1
ATOM 727 O O . PRO A 1 91 ? 0.601 -4.256 -9.825 1.00 85.38 91 PRO A O 1
ATOM 730 N N . ASP A 1 92 ? -0.756 -5.886 -9.081 1.00 88.00 92 ASP A N 1
ATOM 731 C CA . ASP A 1 92 ? -0.673 -6.728 -10.281 1.00 88.00 92 ASP A CA 1
ATOM 732 C C . ASP A 1 92 ? -1.653 -6.283 -11.378 1.00 88.00 92 ASP A C 1
ATOM 734 O O . ASP A 1 92 ? -1.455 -6.565 -12.559 1.00 88.00 92 ASP A O 1
ATOM 738 N N . ASN A 1 93 ? -2.749 -5.610 -11.003 1.00 89.19 93 ASN A N 1
ATOM 739 C CA . ASN A 1 93 ? -3.752 -5.120 -11.948 1.00 89.19 93 ASN A CA 1
ATOM 740 C C . ASN A 1 93 ? -4.501 -3.890 -11.399 1.00 89.19 93 ASN A C 1
ATOM 742 O O . ASN A 1 93 ? -5.497 -4.053 -10.692 1.00 89.19 93 ASN A O 1
ATOM 746 N N . PRO A 1 94 ? -4.114 -2.665 -11.792 1.00 85.25 94 PRO A N 1
ATOM 747 C CA . PRO A 1 94 ? -4.698 -1.431 -11.265 1.00 85.25 94 PRO A CA 1
ATOM 748 C C . PRO A 1 94 ? -6.210 -1.267 -11.483 1.00 85.25 94 PRO A C 1
ATOM 750 O O . PRO A 1 94 ? -6.838 -0.498 -10.760 1.00 85.25 94 PRO A O 1
ATOM 753 N N . ALA A 1 95 ? -6.809 -1.974 -12.452 1.00 86.38 95 ALA A N 1
ATOM 754 C CA . ALA A 1 95 ? -8.255 -1.947 -12.684 1.00 86.38 95 ALA A CA 1
ATOM 755 C C . ALA A 1 95 ? -9.042 -2.727 -11.616 1.00 86.38 95 ALA A C 1
ATOM 757 O O . ALA A 1 95 ? -10.252 -2.549 -11.477 1.00 86.38 95 ALA A O 1
ATOM 758 N N . LYS A 1 96 ? -8.368 -3.603 -10.860 1.00 90.44 96 LYS A N 1
ATOM 759 C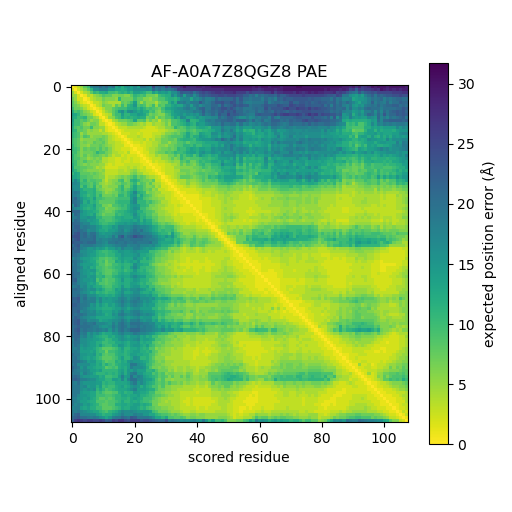 CA . LYS A 1 96 ? -8.958 -4.366 -9.761 1.00 90.44 96 LYS A CA 1
ATOM 760 C C . LYS A 1 96 ? -8.662 -3.679 -8.432 1.00 90.44 96 LYS A C 1
ATOM 762 O O . LYS A 1 96 ? -7.521 -3.325 -8.133 1.00 90.44 96 LYS A O 1
ATOM 767 N N . LEU A 1 97 ? -9.697 -3.557 -7.610 1.00 91.06 97 LEU A N 1
ATOM 768 C CA . LEU A 1 97 ? -9.585 -3.086 -6.236 1.00 91.06 97 LEU A CA 1
ATOM 769 C C . LEU A 1 97 ? -9.531 -4.275 -5.274 1.00 91.06 97 LEU A C 1
ATOM 771 O O . LEU A 1 97 ? -10.240 -5.263 -5.457 1.00 91.06 97 LEU A O 1
ATOM 775 N N . ILE A 1 98 ? -8.687 -4.167 -4.253 1.00 93.62 98 ILE A N 1
ATOM 776 C CA . ILE A 1 98 ? -8.544 -5.126 -3.158 1.00 93.62 98 ILE A CA 1
ATOM 777 C C . ILE A 1 98 ? -9.157 -4.497 -1.911 1.00 93.62 98 ILE A C 1
ATOM 779 O O . ILE A 1 98 ? -8.829 -3.360 -1.568 1.00 93.62 98 ILE A O 1
ATOM 783 N N . ASN A 1 99 ? -10.015 -5.237 -1.214 1.00 95.38 99 ASN A N 1
ATOM 784 C CA . ASN A 1 99 ? -10.530 -4.794 0.074 1.00 95.38 99 ASN A CA 1
ATOM 785 C C . ASN A 1 99 ? -9.421 -4.816 1.133 1.00 95.38 99 ASN A C 1
ATOM 787 O O . ASN A 1 99 ? -8.661 -5.783 1.260 1.00 95.38 99 ASN A O 1
ATOM 791 N N . ALA A 1 100 ? -9.345 -3.748 1.911 1.00 95.44 100 ALA A N 1
ATOM 792 C CA . ALA A 1 100 ? -8.390 -3.583 2.986 1.00 95.44 100 ALA A CA 1
ATOM 793 C C . ALA A 1 100 ? -9.031 -2.841 4.164 1.00 95.44 100 ALA A C 1
ATOM 795 O O . ALA A 1 100 ? -9.995 -2.099 4.018 1.00 95.44 100 ALA A O 1
ATOM 796 N N . LYS A 1 101 ? -8.470 -3.049 5.347 1.00 93.88 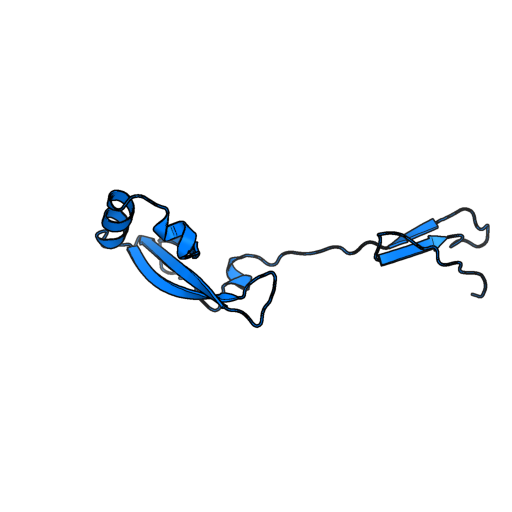101 LYS A N 1
ATOM 797 C CA . LYS A 1 101 ? -8.784 -2.343 6.579 1.00 93.88 101 LYS A CA 1
ATOM 798 C C . LYS A 1 101 ? -7.727 -1.267 6.799 1.00 93.88 101 LYS A C 1
ATOM 800 O O . LYS A 1 101 ? -6.529 -1.556 6.755 1.00 93.88 101 LYS A O 1
ATOM 805 N N . LEU A 1 102 ? -8.181 -0.046 7.037 1.00 93.31 102 LEU A N 1
ATOM 806 C CA . LEU A 1 102 ? -7.380 1.068 7.518 1.00 93.31 102 LEU A CA 1
ATOM 807 C C . LEU A 1 102 ? -7.544 1.147 9.034 1.00 93.31 102 LEU A C 1
ATOM 809 O O . LEU A 1 102 ? -8.661 1.269 9.531 1.00 93.31 102 LEU A O 1
ATOM 813 N N . ILE A 1 103 ? -6.434 1.051 9.753 1.00 92.75 103 ILE A N 1
ATOM 814 C CA . ILE A 1 103 ? -6.374 1.121 11.211 1.00 92.75 103 ILE A CA 1
ATOM 815 C C . ILE A 1 103 ? -5.510 2.326 11.559 1.00 92.75 103 ILE A C 1
ATOM 817 O O . ILE A 1 103 ? -4.349 2.369 11.152 1.00 92.75 103 ILE A O 1
ATOM 821 N N . ILE A 1 104 ? -6.055 3.286 12.300 1.00 91.38 104 ILE A N 1
ATOM 822 C CA . ILE A 1 104 ? -5.311 4.467 12.747 1.00 91.38 104 ILE A CA 1
ATOM 823 C C . ILE A 1 104 ? -5.404 4.545 14.264 1.00 91.38 104 ILE A C 1
ATOM 825 O O . ILE A 1 104 ? -6.498 4.619 14.818 1.00 91.38 104 ILE A O 1
ATOM 829 N N . LEU A 1 105 ? -4.252 4.527 14.923 1.00 90.19 105 LEU A N 1
ATOM 830 C CA . LEU A 1 105 ? -4.103 4.836 16.339 1.00 90.19 105 LEU A CA 1
ATOM 831 C C . LEU A 1 105 ? -3.586 6.268 16.457 1.00 90.19 105 LEU A C 1
ATOM 833 O O . LEU A 1 105 ? -2.480 6.550 15.994 1.00 90.19 105 LEU A O 1
ATOM 837 N N . GLU A 1 106 ? -4.352 7.136 17.108 1.00 87.00 106 GLU A N 1
ATOM 838 C CA . GLU A 1 106 ? -3.954 8.521 17.375 1.00 87.00 106 GLU A CA 1
ATOM 839 C C . GLU A 1 106 ? -3.797 8.747 18.877 1.00 87.00 106 GLU A C 1
ATOM 841 O O . GLU A 1 106 ? -4.670 8.400 19.674 1.00 87.00 106 GLU A O 1
ATOM 846 N N . LEU A 1 107 ? -2.663 9.321 19.275 1.00 83.06 107 LEU A N 1
ATOM 847 C CA . LEU A 1 107 ? -2.400 9.727 20.650 1.00 83.06 107 LEU A CA 1
ATOM 848 C C . LEU A 1 107 ? -2.279 11.253 20.705 1.00 83.06 107 LEU A C 1
ATOM 850 O O . LEU A 1 107 ? -1.444 11.847 20.014 1.00 83.06 107 LEU A O 1
ATOM 854 N N . ALA A 1 108 ? -3.135 11.859 21.530 1.00 68.06 108 ALA A N 1
ATOM 855 C CA . ALA A 1 108 ? -3.193 13.300 21.769 1.00 68.06 108 ALA A CA 1
ATOM 856 C C . ALA A 1 108 ? -2.048 13.825 22.656 1.00 68.06 108 ALA A C 1
ATOM 858 O O . ALA A 1 108 ? -1.553 13.124 23.569 1.00 68.06 108 ALA A O 1
#

Solvent-accessible surface area (backbone atoms only — not comparable to full-atom values): 6809 Å² total; per-residue (Å²): 133,90,73,72,48,77,51,94,62,99,49,81,40,36,37,40,32,72,45,99,84,48,83,40,68,50,80,42,71,83,81,85,80,80,73,57,64,66,72,74,42,46,94,81,48,74,90,62,88,87,45,80,42,76,50,79,44,80,41,47,43,71,63,59,66,70,49,60,66,70,60,55,50,54,53,72,71,35,92,52,43,49,78,45,84,45,72,42,69,31,93,92,42,71,91,42,72,40,59,22,36,39,37,38,36,57,42,123

Foldseek 3Di:
DPDWDWDDDPAPTKTFQPDPVRHDIDGHHDDDDDDDPCVQCVVPDDDDPVFPDKDKDKAFPVRVVPDDPVVVVVQVPDPQKDKDWDWDADPVHRVDTTIIIIIMGTHD

Nearest PDB structures (foldseek):
  1itb-assembly1_B  TM=3.598E-01  e=5.272E-01  Homo sapiens
  8eau-assembly1_a  TM=3.776E-01  e=1.102E+00  Saccharomyces cerevisiae
  4dep-assembly2_E  TM=3.978E-01  e=2.305E+00  Homo sapiens
  5hyc-assembly1_B  TM=3.188E-01  e=7.587E+00  Pyricularia oryzae 70-15

Secondary structure (DSSP, 8-state):
----EEE--SSSEEEE--STTS--EEEE-PPPPPPPHHHHTTTT----TT-SEEEEEEEEHHHHHTS-HHHHHHHHT-TTEEEEEEEEEPSS-TTSEEEEEEEEEEE-

Radius of gyration: 24.05 Å; Cα contacts (8 Å, |Δi|>4): 145; chains: 1; bounding box: 51×33×60 Å